Protein AF-A0AAE0AR97-F1 (afdb_monomer)

Structure (mmCIF, N/CA/C/O backbone):
data_AF-A0AAE0AR97-F1
#
_entry.id   AF-A0AAE0AR97-F1
#
loop_
_atom_site.group_PDB
_atom_site.id
_atom_site.type_symbol
_atom_site.label_atom_id
_atom_site.label_alt_id
_atom_site.label_comp_id
_atom_site.label_asym_id
_atom_site.label_entity_id
_atom_site.label_seq_id
_atom_site.pdbx_PDB_ins_code
_atom_site.Cartn_x
_atom_site.Cartn_y
_atom_site.Cartn_z
_atom_site.occupancy
_atom_site.B_iso_or_equiv
_atom_site.auth_seq_id
_atom_site.auth_comp_id
_atom_site.auth_asym_id
_atom_site.auth_atom_id
_atom_site.pdbx_PDB_model_num
ATOM 1 N N . MET A 1 1 ? -24.708 30.020 24.991 1.00 41.88 1 MET A N 1
ATOM 2 C CA . MET A 1 1 ? -23.968 31.143 24.373 1.00 41.88 1 MET A CA 1
ATOM 3 C C . MET A 1 1 ? -22.661 30.642 23.758 1.00 41.88 1 MET A C 1
ATOM 5 O O . MET A 1 1 ? -21.633 30.768 24.402 1.00 41.88 1 MET A O 1
ATOM 9 N N . LEU A 1 2 ? -22.680 30.035 22.562 1.00 43.66 2 LEU A N 1
ATOM 10 C CA . LEU A 1 2 ? -21.448 29.719 21.807 1.00 43.66 2 LEU A CA 1
ATOM 11 C C . LEU A 1 2 ? -21.731 29.466 20.313 1.00 43.66 2 LEU A C 1
ATOM 13 O O . LEU A 1 2 ? -21.162 28.581 19.685 1.00 43.66 2 LEU A O 1
ATOM 17 N N . GLU A 1 3 ? -22.593 30.289 19.723 1.00 52.84 3 GLU A N 1
ATOM 18 C CA . GLU A 1 3 ? -22.551 30.535 18.282 1.00 52.84 3 GLU A CA 1
ATOM 19 C C . GLU A 1 3 ? -22.015 31.955 18.066 1.00 52.84 3 GLU A C 1
ATOM 21 O O . GLU A 1 3 ? -22.219 32.815 18.919 1.00 52.84 3 GLU A O 1
ATOM 26 N N . CYS A 1 4 ? -21.360 32.197 16.925 1.00 48.78 4 CYS A N 1
ATOM 27 C CA . CYS A 1 4 ? -20.844 33.497 16.448 1.00 48.78 4 CYS A CA 1
ATOM 28 C C . CYS A 1 4 ? -19.345 33.801 16.655 1.00 48.78 4 CYS A C 1
ATOM 30 O O . CYS A 1 4 ? -18.962 34.837 17.195 1.00 48.78 4 CYS A O 1
ATOM 32 N N . LEU A 1 5 ? -18.464 33.013 16.033 1.00 47.75 5 LEU A N 1
ATOM 33 C CA . LEU A 1 5 ? -17.321 33.635 15.349 1.00 47.75 5 LEU A CA 1
ATOM 34 C C . LEU A 1 5 ? -17.743 33.907 13.901 1.00 47.75 5 LEU A C 1
ATOM 36 O O . LEU A 1 5 ? -17.837 32.986 13.089 1.00 47.75 5 LEU A O 1
ATOM 40 N N . ASN A 1 6 ? -18.059 35.177 13.625 1.00 59.09 6 ASN A N 1
ATOM 41 C CA . ASN A 1 6 ? -18.476 35.710 12.325 1.00 59.09 6 ASN A CA 1
ATOM 42 C C . ASN A 1 6 ? -17.645 35.134 11.168 1.00 59.09 6 ASN A C 1
ATOM 44 O O . ASN A 1 6 ? -16.430 34.984 11.290 1.00 59.09 6 ASN A O 1
ATOM 48 N N . SER A 1 7 ? -18.289 34.877 10.023 1.00 57.56 7 SER A N 1
ATOM 49 C CA . SER A 1 7 ? -17.675 34.326 8.798 1.00 57.56 7 SER A CA 1
ATOM 50 C C . SER A 1 7 ? -16.357 35.024 8.415 1.00 57.56 7 SER A C 1
ATOM 52 O O . SER A 1 7 ? -15.394 34.367 8.033 1.00 57.56 7 SER A O 1
ATOM 54 N N . SER A 1 8 ? -16.252 36.339 8.640 1.00 58.50 8 SER A N 1
ATOM 55 C CA . SER A 1 8 ? -15.020 37.117 8.432 1.00 58.50 8 SER A CA 1
ATOM 56 C C . SER A 1 8 ? -13.903 36.806 9.444 1.00 58.50 8 SER A C 1
ATOM 58 O O . SER A 1 8 ? -12.739 36.718 9.066 1.00 58.50 8 SER A O 1
ATOM 60 N N . LYS A 1 9 ? -14.234 36.548 10.718 1.00 65.12 9 LYS A N 1
ATOM 61 C CA . LYS A 1 9 ? -13.269 36.123 11.750 1.00 65.12 9 LYS A CA 1
ATOM 62 C C . LYS A 1 9 ? -12.777 34.696 11.498 1.00 65.12 9 LYS A C 1
ATOM 64 O O . LYS A 1 9 ? -11.583 34.453 11.615 1.00 65.12 9 LYS A O 1
ATOM 69 N N . LYS A 1 10 ? -13.661 33.782 11.072 1.00 63.91 10 LYS A N 1
ATOM 70 C CA . LYS A 1 10 ? -13.281 32.420 10.649 1.00 63.91 10 LYS A CA 1
ATOM 71 C C . LYS A 1 10 ? -12.380 32.444 9.413 1.00 63.91 10 LYS A C 1
ATOM 73 O O . LYS A 1 10 ? -11.356 31.774 9.408 1.00 63.91 10 LYS A O 1
ATOM 78 N N . LYS A 1 11 ? -12.706 33.272 8.411 1.00 69.75 11 LYS A N 1
ATOM 79 C CA . LYS A 1 11 ? -11.862 33.485 7.224 1.00 69.75 11 LYS A CA 1
ATOM 80 C C . LYS A 1 11 ? -10.513 34.113 7.583 1.00 69.75 11 LYS A C 1
ATOM 82 O O . LYS A 1 11 ? -9.502 33.615 7.116 1.00 69.75 11 LYS A O 1
ATOM 87 N N . LYS A 1 12 ? -10.472 35.130 8.456 1.00 71.88 12 LYS A N 1
ATOM 88 C CA . LYS A 1 12 ? -9.217 35.723 8.964 1.00 71.88 12 LYS A CA 1
ATOM 89 C C . LYS A 1 12 ? -8.374 34.726 9.760 1.00 71.88 12 LYS A C 1
ATOM 91 O O . LYS A 1 12 ? -7.167 34.697 9.574 1.00 71.88 12 LYS A O 1
ATOM 96 N N . MET A 1 13 ? -8.991 33.892 10.597 1.00 73.06 13 MET A N 1
ATOM 97 C CA . MET A 1 13 ? -8.289 32.860 11.367 1.00 73.06 13 MET A CA 1
ATOM 98 C C . MET A 1 13 ? -7.727 31.770 10.447 1.00 73.06 13 MET A C 1
ATOM 100 O O . MET A 1 13 ? -6.567 31.401 10.578 1.00 73.06 13 MET A O 1
ATOM 104 N N . MET A 1 14 ? -8.510 31.319 9.462 1.00 73.75 14 MET A N 1
ATOM 105 C CA . MET A 1 14 ? -8.058 30.352 8.458 1.00 73.75 14 MET A CA 1
ATOM 106 C C . MET A 1 14 ? -6.948 30.937 7.571 1.00 73.75 14 MET A C 1
ATOM 108 O O . MET A 1 14 ? -5.971 30.253 7.299 1.00 73.75 14 MET A O 1
ATOM 112 N N . LEU A 1 15 ? -7.040 32.220 7.200 1.00 77.44 15 LEU A N 1
ATOM 113 C CA . LEU A 1 15 ? -6.012 32.931 6.436 1.00 77.44 15 LEU A CA 1
ATOM 114 C C . LEU A 1 15 ? -4.720 33.134 7.244 1.00 77.44 15 LEU A C 1
ATOM 116 O O . LEU A 1 15 ? -3.643 32.955 6.690 1.00 77.44 15 LEU A O 1
ATOM 120 N N . MET A 1 16 ? -4.799 33.442 8.547 1.00 74.62 16 MET A N 1
ATOM 121 C CA . MET A 1 16 ? -3.612 33.509 9.414 1.00 74.62 16 MET A CA 1
ATOM 122 C C . MET A 1 16 ? -2.955 32.140 9.603 1.00 74.62 16 MET A C 1
ATOM 124 O O . MET A 1 16 ? -1.734 32.068 9.603 1.00 74.62 16 MET A O 1
ATOM 128 N N . ILE A 1 17 ? -3.735 31.059 9.710 1.00 71.44 17 ILE A N 1
ATOM 129 C CA . ILE A 1 17 ? -3.199 29.690 9.782 1.00 71.44 17 ILE A CA 1
ATOM 130 C C . ILE A 1 17 ? -2.499 29.309 8.469 1.00 71.44 17 ILE A C 1
ATOM 132 O O . ILE A 1 17 ? -1.431 28.707 8.508 1.00 71.44 17 ILE A O 1
ATOM 136 N N . ILE A 1 18 ? -3.055 29.696 7.315 1.00 69.31 18 ILE A N 1
ATOM 137 C CA . ILE A 1 18 ? -2.430 29.466 6.003 1.00 69.31 18 ILE A CA 1
ATOM 138 C C . ILE A 1 18 ? -1.145 30.299 5.853 1.00 69.31 18 ILE A C 1
ATOM 140 O O . ILE A 1 18 ? -0.125 29.753 5.450 1.00 69.31 18 ILE A O 1
ATOM 144 N N . LEU A 1 19 ? -1.150 31.583 6.231 1.00 69.38 19 LEU A N 1
ATOM 145 C CA . LEU A 1 19 ? 0.028 32.461 6.149 1.00 69.38 19 LEU A CA 1
ATOM 146 C C . LEU A 1 19 ? 1.151 32.042 7.115 1.00 69.38 19 LEU A C 1
ATOM 148 O O . LEU A 1 19 ? 2.310 32.016 6.717 1.00 69.38 19 LEU A O 1
ATOM 152 N N . LEU A 1 20 ? 0.819 31.650 8.351 1.00 68.62 20 LEU A N 1
ATOM 153 C CA . LEU A 1 20 ? 1.789 31.100 9.309 1.00 68.62 20 LEU A CA 1
ATOM 154 C C . LEU A 1 20 ? 2.307 29.724 8.865 1.00 68.62 20 LEU A C 1
ATOM 156 O O . LEU A 1 20 ? 3.494 29.439 9.002 1.00 68.62 20 LEU A O 1
ATOM 160 N N . GLY A 1 21 ? 1.439 28.882 8.294 1.00 59.69 21 GLY A N 1
ATOM 161 C CA . GLY A 1 21 ? 1.815 27.584 7.733 1.00 59.69 21 GLY A CA 1
ATOM 162 C C . GLY A 1 21 ? 2.750 27.703 6.530 1.00 59.69 21 GLY A C 1
ATOM 163 O O . GLY A 1 21 ? 3.651 26.884 6.384 1.00 59.69 21 GLY A O 1
ATOM 164 N N . MET A 1 22 ? 2.599 28.748 5.711 1.00 58.94 22 MET A N 1
ATOM 165 C CA . MET A 1 22 ? 3.509 29.016 4.595 1.00 58.94 22 MET A CA 1
ATOM 166 C C . MET A 1 22 ? 4.915 29.408 5.060 1.00 58.94 22 MET A C 1
ATOM 168 O O . MET A 1 22 ? 5.876 28.904 4.491 1.00 58.94 22 MET A O 1
ATOM 172 N N . SER A 1 23 ? 5.062 30.198 6.129 1.00 48.91 23 SER A N 1
ATOM 173 C CA . SER A 1 23 ? 6.387 30.491 6.706 1.00 48.91 23 SER A CA 1
ATOM 174 C C . SER A 1 23 ? 7.037 29.262 7.355 1.00 48.91 23 SER A C 1
ATOM 176 O O . SER A 1 23 ? 8.254 29.111 7.305 1.00 48.91 23 SER A O 1
ATOM 178 N N . ILE A 1 24 ? 6.243 28.346 7.925 1.00 50.22 24 ILE A N 1
ATOM 179 C CA . ILE A 1 24 ? 6.749 27.071 8.470 1.00 50.22 24 ILE A CA 1
ATOM 180 C C . ILE A 1 24 ? 7.184 26.121 7.335 1.00 50.22 24 ILE A C 1
ATOM 182 O O . ILE A 1 24 ? 8.147 25.376 7.493 1.00 50.22 24 ILE A O 1
ATOM 186 N N . VAL A 1 25 ? 6.538 26.195 6.166 1.00 51.41 25 VAL A N 1
ATOM 187 C CA . VAL A 1 25 ? 6.890 25.429 4.953 1.00 51.41 25 VAL A CA 1
ATOM 188 C C . VAL A 1 25 ? 8.027 26.071 4.136 1.00 51.41 25 VAL A C 1
ATOM 190 O O . VAL A 1 25 ? 8.585 25.418 3.257 1.00 51.41 25 VAL A O 1
ATOM 193 N N . GLU A 1 26 ? 8.457 27.301 4.436 1.00 48.91 26 GLU A N 1
ATOM 194 C CA . GLU A 1 26 ? 9.708 27.842 3.876 1.00 48.91 26 GLU A CA 1
ATOM 195 C C . GLU A 1 26 ? 10.961 27.248 4.549 1.00 48.91 26 GLU A C 1
ATOM 197 O O . GLU A 1 26 ? 12.021 27.214 3.928 1.00 48.91 26 GLU A O 1
ATOM 202 N N . GLY A 1 27 ? 10.840 26.708 5.770 1.00 44.50 27 GLY A N 1
ATOM 203 C CA . GLY A 1 27 ? 11.955 26.130 6.537 1.00 44.50 27 GLY A CA 1
ATOM 204 C C . GLY A 1 27 ? 12.322 24.677 6.204 1.00 44.50 27 GLY A C 1
ATOM 205 O O . GLY A 1 27 ? 13.389 24.218 6.597 1.00 44.50 27 GLY A O 1
ATOM 206 N N . GLU A 1 28 ? 11.481 23.958 5.456 1.00 47.91 28 GLU A N 1
ATOM 207 C CA . GLU A 1 28 ? 11.778 22.611 4.939 1.00 47.91 28 GLU A CA 1
ATOM 208 C C . GLU A 1 28 ? 11.457 22.514 3.443 1.00 47.91 28 GLU A C 1
ATOM 210 O O . GLU A 1 28 ? 10.974 21.501 2.931 1.00 47.91 28 GLU A O 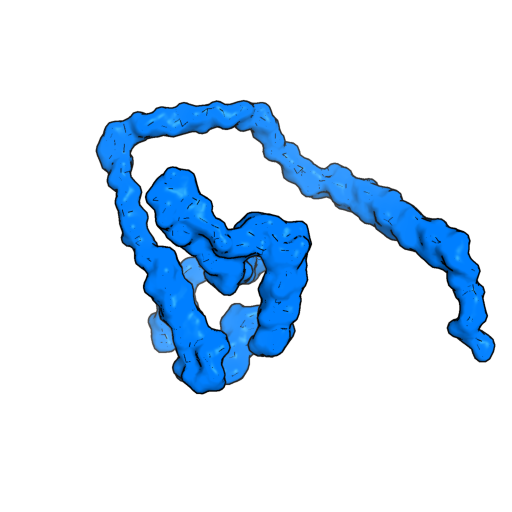1
ATOM 215 N N . ARG A 1 29 ? 11.766 23.571 2.688 1.00 40.50 29 ARG A N 1
ATOM 216 C CA . ARG A 1 29 ? 12.003 23.388 1.262 1.00 40.50 29 ARG A CA 1
ATOM 217 C C . ARG A 1 29 ? 13.343 22.676 1.149 1.00 40.50 29 ARG A C 1
ATOM 219 O O . ARG A 1 29 ? 14.394 23.301 1.210 1.00 40.50 29 ARG A O 1
ATOM 226 N N . LEU A 1 30 ? 13.308 21.350 1.020 1.00 45.84 30 LEU A N 1
ATOM 227 C CA . LEU A 1 30 ? 14.450 20.628 0.482 1.00 45.84 30 LEU A CA 1
ATOM 228 C C . LEU A 1 30 ? 14.811 21.327 -0.828 1.00 45.84 30 LEU A C 1
ATOM 230 O O . LEU A 1 30 ? 14.050 21.264 -1.798 1.00 45.84 30 LEU A O 1
ATOM 234 N N . ASP A 1 31 ? 15.955 22.006 -0.832 1.00 42.19 31 ASP A N 1
ATOM 235 C CA . ASP A 1 31 ? 16.663 22.427 -2.028 1.00 42.19 31 ASP A CA 1
ATOM 236 C C .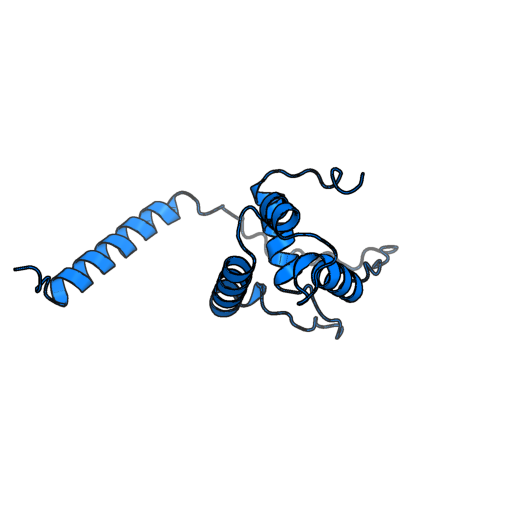 ASP A 1 31 ? 17.035 21.166 -2.810 1.00 42.19 31 ASP A C 1
ATOM 238 O O . ASP A 1 31 ? 18.177 20.697 -2.833 1.00 42.19 31 ASP A O 1
ATOM 242 N N . ILE A 1 32 ? 16.042 20.591 -3.485 1.00 52.94 32 ILE A N 1
ATOM 243 C CA . ILE A 1 32 ? 16.266 19.773 -4.658 1.00 52.94 32 ILE A CA 1
ATOM 244 C C . ILE A 1 32 ? 16.789 20.766 -5.682 1.00 52.94 32 ILE A C 1
ATOM 246 O O . ILE A 1 32 ? 16.033 21.396 -6.422 1.00 52.94 32 ILE A O 1
ATOM 250 N N . LYS A 1 33 ? 18.112 20.949 -5.662 1.00 52.00 33 LYS A N 1
ATOM 251 C CA . LYS A 1 33 ? 18.866 21.615 -6.717 1.00 52.00 33 LYS A CA 1
ATOM 252 C C . LYS A 1 33 ? 18.289 21.090 -8.018 1.00 52.00 33 LYS A C 1
ATOM 254 O O . LYS A 1 33 ? 18.331 19.883 -8.264 1.00 52.00 33 LYS A O 1
ATOM 259 N N . ASN A 1 34 ? 17.689 21.981 -8.798 1.00 50.38 34 ASN A N 1
ATOM 260 C CA . ASN A 1 34 ? 17.071 21.639 -10.064 1.00 50.38 34 ASN A CA 1
ATOM 261 C C . ASN A 1 34 ? 18.198 21.319 -11.057 1.00 50.38 34 ASN A C 1
ATOM 263 O O . ASN A 1 34 ? 18.576 22.122 -11.905 1.00 50.38 34 ASN A O 1
ATOM 267 N N . CYS A 1 35 ? 18.818 20.154 -10.892 1.00 48.22 35 CYS A N 1
ATOM 268 C CA . CYS A 1 35 ? 19.588 19.528 -11.938 1.00 48.22 35 CYS A CA 1
ATOM 269 C C . CYS A 1 35 ? 18.541 19.074 -12.948 1.00 48.22 35 CYS A C 1
ATOM 271 O O . CYS A 1 35 ? 17.832 18.100 -12.693 1.00 48.22 35 CYS A O 1
ATOM 273 N N . GLY A 1 36 ? 18.411 19.814 -14.054 1.00 58.50 36 GLY A N 1
ATOM 274 C CA . GLY A 1 36 ? 17.535 19.435 -15.160 1.00 58.50 36 GLY A CA 1
ATOM 275 C C . GLY A 1 36 ? 17.713 17.954 -15.518 1.00 58.50 36 GLY A C 1
ATOM 276 O O . GLY A 1 36 ? 18.763 17.378 -15.212 1.00 58.50 36 GLY A O 1
ATOM 277 N N . PRO A 1 37 ? 16.701 17.313 -16.127 1.00 55.81 37 PRO A N 1
ATOM 278 C CA . PRO A 1 37 ? 16.663 15.866 -16.280 1.00 55.81 37 PRO A CA 1
ATOM 279 C C . PRO A 1 37 ? 17.939 15.380 -16.964 1.00 55.81 37 PRO A C 1
ATOM 281 O O . PRO A 1 37 ? 18.108 15.514 -18.177 1.00 55.81 37 PRO A O 1
ATOM 284 N N . ARG A 1 38 ? 18.849 14.798 -16.177 1.00 58.94 38 ARG A N 1
ATOM 285 C CA . ARG A 1 38 ? 19.954 14.013 -16.710 1.00 58.94 38 ARG A CA 1
ATOM 286 C C . ARG A 1 38 ? 19.287 12.775 -17.272 1.00 58.94 38 ARG A C 1
ATOM 288 O O . ARG A 1 38 ? 18.938 11.865 -16.524 1.00 58.94 38 ARG A O 1
ATOM 295 N N . ARG A 1 39 ? 19.011 12.793 -18.576 1.00 61.97 39 ARG A N 1
ATOM 296 C CA . ARG A 1 39 ? 18.547 11.618 -19.307 1.00 61.97 39 ARG A CA 1
ATOM 297 C C . ARG A 1 39 ? 19.672 10.597 -19.209 1.00 61.97 39 ARG A C 1
ATOM 299 O O . ARG A 1 39 ? 20.614 10.636 -19.993 1.00 61.97 39 ARG A O 1
ATOM 306 N N . GLY A 1 40 ? 19.614 9.758 -18.176 1.00 63.28 40 GLY A N 1
ATOM 307 C CA . GLY A 1 40 ? 20.429 8.562 -18.088 1.00 63.28 40 GLY A CA 1
ATOM 308 C C . GLY A 1 40 ? 20.115 7.767 -19.339 1.00 63.28 40 GLY A C 1
ATOM 309 O O . GLY A 1 40 ? 18.979 7.328 -19.519 1.00 63.28 40 GLY A O 1
ATOM 310 N N . GLY A 1 41 ? 21.074 7.714 -20.258 1.00 72.56 41 GLY A N 1
ATOM 311 C CA . GLY A 1 41 ? 20.923 6.952 -21.483 1.00 72.56 41 GLY A CA 1
ATOM 312 C C . GLY A 1 41 ? 20.647 5.486 -21.170 1.00 72.56 41 GLY A C 1
ATOM 313 O O . GLY A 1 41 ? 20.783 5.022 -20.035 1.00 72.56 41 GLY A O 1
ATOM 314 N N . PHE A 1 42 ? 20.276 4.745 -22.205 1.00 67.50 42 PHE A N 1
ATOM 315 C CA . PHE A 1 42 ? 20.313 3.294 -22.150 1.00 67.50 42 PHE A CA 1
ATOM 316 C C . PHE A 1 42 ? 21.702 2.847 -21.670 1.00 67.50 42 PHE A C 1
ATOM 318 O O . PHE A 1 42 ? 22.701 3.144 -22.322 1.00 67.50 42 PHE A O 1
ATOM 325 N N . VAL A 1 43 ? 21.762 2.184 -20.514 1.00 77.12 43 VAL A N 1
ATOM 326 C CA . VAL A 1 43 ? 22.989 1.569 -20.002 1.00 77.12 43 VAL A CA 1
ATOM 327 C C . VAL A 1 43 ? 23.081 0.182 -20.640 1.00 77.12 43 VAL A C 1
ATOM 329 O O . VAL A 1 43 ? 22.242 -0.671 -20.326 1.00 77.12 43 VAL A O 1
ATOM 332 N N . PRO A 1 44 ? 24.046 -0.067 -21.546 1.00 76.38 44 PRO A N 1
ATOM 333 C CA . PRO A 1 44 ? 24.212 -1.377 -22.163 1.00 76.38 44 PRO A CA 1
ATOM 334 C C . PRO A 1 44 ? 24.391 -2.447 -21.080 1.00 76.38 44 PRO A C 1
ATOM 336 O O . PRO A 1 44 ? 25.185 -2.270 -20.159 1.00 76.38 44 PRO A O 1
ATOM 339 N N . GLY A 1 45 ? 23.623 -3.535 -21.162 1.00 80.06 45 GLY A N 1
ATOM 340 C CA . GLY A 1 45 ? 23.639 -4.616 -20.167 1.00 80.06 45 GLY A CA 1
ATOM 341 C C . GLY A 1 45 ? 22.684 -4.444 -18.976 1.00 80.06 45 GLY A C 1
ATOM 342 O O . GLY A 1 45 ? 22.578 -5.358 -18.161 1.00 80.06 45 GLY A O 1
ATOM 343 N N . HIS A 1 46 ? 21.940 -3.334 -18.865 1.00 76.06 46 HIS A N 1
ATOM 344 C CA . HIS A 1 46 ? 20.929 -3.181 -17.814 1.00 76.06 46 HIS A CA 1
ATOM 345 C C . HIS A 1 46 ? 19.638 -3.950 -18.149 1.00 76.06 46 HIS A C 1
ATOM 347 O O . HIS A 1 46 ? 18.819 -3.507 -18.958 1.00 76.06 46 HIS A O 1
ATOM 353 N N . ALA A 1 47 ? 19.419 -5.081 -17.476 1.00 79.38 47 ALA A N 1
ATOM 354 C CA . ALA A 1 47 ? 18.175 -5.840 -17.561 1.00 79.38 47 ALA A CA 1
ATOM 355 C C . ALA A 1 47 ? 17.114 -5.285 -16.596 1.00 79.38 47 ALA A C 1
ATOM 357 O O . ALA A 1 47 ? 17.344 -5.142 -15.394 1.00 79.38 47 ALA A O 1
ATOM 358 N N . VAL A 1 48 ? 15.915 -5.002 -17.112 1.00 77.94 48 VAL A N 1
ATOM 359 C CA . VAL A 1 48 ? 14.758 -4.691 -16.265 1.00 77.94 48 VAL A CA 1
ATOM 360 C C . VAL A 1 48 ? 14.228 -5.996 -15.677 1.00 77.94 48 VAL A C 1
ATOM 362 O O . VAL A 1 48 ? 13.613 -6.791 -16.381 1.00 77.94 48 VAL A O 1
ATOM 365 N N . ILE A 1 49 ? 14.459 -6.203 -14.381 1.00 84.38 49 ILE A N 1
ATOM 366 C CA . ILE A 1 49 ? 13.933 -7.353 -13.639 1.00 84.38 49 ILE A CA 1
ATOM 367 C C . ILE A 1 49 ? 12.443 -7.132 -13.368 1.00 84.38 49 ILE A C 1
ATOM 369 O O . ILE A 1 49 ? 12.059 -6.087 -12.825 1.00 84.38 49 ILE A O 1
ATOM 373 N N . ASP A 1 50 ? 11.612 -8.116 -13.711 1.00 84.44 50 ASP A N 1
ATOM 374 C CA . ASP A 1 50 ? 10.230 -8.132 -13.248 1.00 84.44 50 ASP A CA 1
ATOM 375 C C . ASP A 1 50 ? 10.192 -8.481 -11.757 1.00 84.44 50 ASP A C 1
ATOM 377 O O . ASP A 1 50 ? 10.787 -9.456 -11.310 1.00 84.44 50 ASP A O 1
ATOM 381 N N . ARG A 1 51 ? 9.536 -7.626 -10.973 1.00 84.38 51 ARG A N 1
ATOM 382 C CA . ARG A 1 51 ? 9.395 -7.781 -9.516 1.00 84.38 51 ARG A CA 1
ATOM 383 C C . ARG A 1 51 ? 7.976 -8.184 -9.125 1.00 84.38 51 ARG A C 1
ATOM 385 O O . ARG A 1 51 ? 7.584 -7.965 -7.980 1.00 84.38 51 ARG A O 1
ATOM 392 N N . ASP A 1 52 ? 7.190 -8.660 -10.089 1.00 89.69 52 ASP A N 1
ATOM 393 C CA . ASP A 1 52 ? 5.833 -9.171 -9.908 1.00 89.69 52 ASP A CA 1
ATOM 394 C C . ASP A 1 52 ? 4.935 -8.207 -9.122 1.00 89.69 52 ASP A C 1
ATOM 396 O O . ASP A 1 52 ? 4.311 -8.554 -8.118 1.00 89.69 52 ASP A O 1
ATOM 400 N N . ARG A 1 53 ? 4.869 -6.943 -9.566 1.00 90.06 53 ARG A N 1
ATOM 401 C CA . ARG A 1 53 ? 4.162 -5.862 -8.842 1.00 90.06 53 ARG A CA 1
ATOM 402 C C . ARG A 1 53 ? 2.715 -6.227 -8.498 1.00 90.06 53 ARG A C 1
ATOM 404 O O . ARG A 1 53 ? 2.257 -5.924 -7.393 1.00 90.06 53 ARG A O 1
ATOM 411 N N . ALA A 1 54 ? 2.022 -6.867 -9.440 1.00 92.56 54 ALA A N 1
ATOM 412 C CA . ALA A 1 54 ? 0.642 -7.312 -9.287 1.00 92.56 54 ALA A CA 1
ATOM 413 C C . ALA A 1 54 ? 0.520 -8.438 -8.251 1.00 92.56 54 ALA A C 1
ATOM 415 O O . ALA A 1 54 ? -0.314 -8.360 -7.349 1.00 92.56 54 ALA A O 1
ATOM 416 N N . GLU A 1 55 ? 1.399 -9.438 -8.303 1.00 94.06 55 GLU A N 1
ATOM 417 C CA . GLU A 1 55 ? 1.369 -10.533 -7.3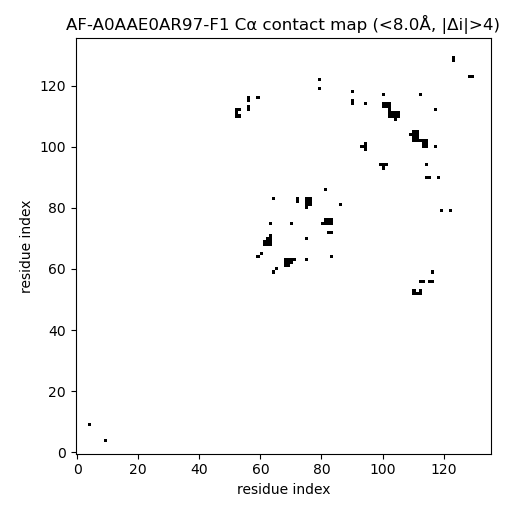33 1.00 94.06 55 GLU A CA 1
ATOM 418 C C . GLU A 1 55 ? 1.770 -10.062 -5.931 1.00 94.06 55 GLU A C 1
ATOM 420 O O . GLU A 1 55 ? 1.168 -10.457 -4.929 1.00 94.06 55 GLU A O 1
ATOM 425 N N . GLY A 1 56 ? 2.708 -9.117 -5.840 1.00 93.19 56 GLY A N 1
ATOM 426 C CA . GLY A 1 56 ? 3.023 -8.430 -4.592 1.00 93.19 56 GLY A CA 1
ATOM 427 C C . GLY A 1 56 ? 1.805 -7.725 -3.984 1.00 93.19 56 GLY A C 1
ATOM 428 O O . GLY A 1 56 ? 1.631 -7.742 -2.763 1.00 93.19 56 GLY A O 1
ATOM 429 N N . HIS A 1 57 ? 0.936 -7.132 -4.812 1.00 94.69 57 HIS A N 1
ATOM 430 C CA . HIS A 1 57 ? -0.311 -6.524 -4.346 1.00 94.69 57 HIS A CA 1
ATOM 431 C C . HIS A 1 57 ? -1.267 -7.597 -3.822 1.00 94.69 57 HIS A C 1
ATOM 433 O O . HIS A 1 57 ? -1.712 -7.504 -2.675 1.00 94.69 57 HIS A O 1
ATOM 439 N N . ASN A 1 58 ? -1.515 -8.642 -4.617 1.00 95.75 58 ASN A N 1
ATOM 440 C CA . ASN A 1 58 ? -2.398 -9.752 -4.251 1.00 95.75 58 ASN A CA 1
ATOM 441 C C . ASN A 1 58 ? -1.996 -10.376 -2.916 1.00 95.75 58 ASN A C 1
ATOM 443 O O . ASN A 1 58 ? -2.844 -10.618 -2.056 1.00 95.75 58 ASN A O 1
ATOM 447 N N . ARG A 1 59 ? -0.695 -10.590 -2.708 1.00 95.31 59 ARG A N 1
ATOM 448 C CA . ARG A 1 59 ? -0.155 -11.167 -1.477 1.00 95.31 59 ARG A CA 1
ATOM 449 C C . ARG A 1 59 ? -0.4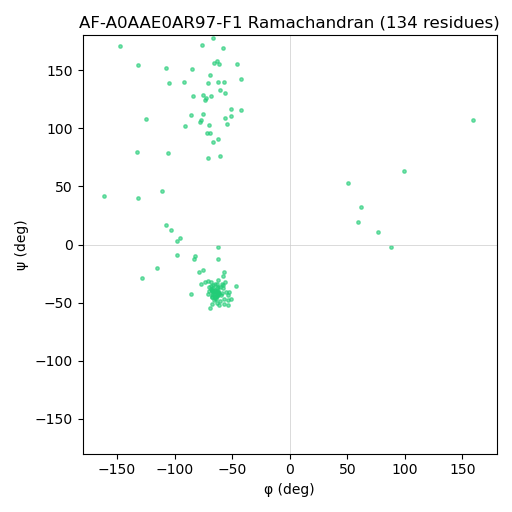63 -10.301 -0.256 1.00 95.31 59 ARG A C 1
ATOM 451 O O . ARG A 1 59 ? -1.025 -10.799 0.718 1.00 95.31 59 ARG A O 1
ATOM 458 N N . ILE A 1 60 ? -0.148 -9.005 -0.307 1.00 93.88 60 ILE A N 1
ATOM 459 C CA . ILE A 1 60 ? -0.429 -8.079 0.805 1.00 93.88 60 ILE A CA 1
ATOM 460 C C . ILE A 1 60 ? -1.940 -7.977 1.049 1.00 93.88 60 ILE A C 1
ATOM 462 O O . ILE A 1 60 ? -2.381 -7.997 2.202 1.00 93.88 60 ILE A O 1
ATOM 466 N N . TYR A 1 61 ? -2.734 -7.909 -0.020 1.00 95.50 61 TYR A N 1
ATOM 467 C CA . TYR A 1 61 ? -4.185 -7.799 0.065 1.00 95.50 61 TYR A CA 1
ATOM 468 C C . TYR A 1 61 ? -4.817 -9.029 0.729 1.00 95.50 61 TYR A C 1
ATOM 470 O O . TYR A 1 61 ? -5.540 -8.893 1.720 1.00 95.50 61 TYR A O 1
ATOM 478 N N . ARG A 1 62 ? -4.467 -10.238 0.272 1.00 96.44 62 ARG A N 1
ATOM 479 C CA . ARG A 1 62 ? -4.916 -11.517 0.856 1.00 96.44 62 ARG A CA 1
ATOM 480 C C . ARG A 1 62 ? -4.518 -11.668 2.324 1.00 96.44 62 ARG A C 1
ATOM 482 O O . ARG A 1 62 ? -5.244 -12.263 3.115 1.00 96.44 62 ARG A O 1
ATOM 489 N N . TYR A 1 63 ? -3.364 -11.139 2.717 1.00 94.88 63 TYR A N 1
ATOM 490 C CA . TYR A 1 63 ? -2.878 -11.295 4.086 1.00 94.88 63 TYR A CA 1
ATOM 491 C C . TYR A 1 63 ? -3.572 -10.384 5.095 1.00 94.88 63 TYR A C 1
ATOM 493 O O . TYR A 1 63 ? -3.761 -10.794 6.242 1.00 94.88 63 TYR A O 1
ATOM 501 N N . TYR A 1 64 ? -3.950 -9.172 4.690 1.00 94.50 64 TYR A N 1
ATOM 502 C CA . TYR A 1 64 ? -4.362 -8.128 5.632 1.00 94.50 64 TYR A CA 1
ATOM 503 C C . TYR A 1 64 ? -5.711 -7.476 5.332 1.00 94.50 64 TYR A C 1
ATOM 505 O O . TYR A 1 64 ? -6.353 -6.987 6.264 1.00 94.50 64 TYR A O 1
ATOM 513 N N . PHE A 1 65 ? -6.125 -7.418 4.067 1.00 94.75 65 PHE A N 1
ATOM 514 C CA . PHE A 1 65 ? -7.195 -6.527 3.609 1.00 94.75 65 PHE A CA 1
ATOM 515 C C . PHE A 1 65 ? -8.441 -7.244 3.095 1.00 94.75 65 PHE A C 1
ATOM 517 O O . PHE A 1 65 ? -9.507 -6.632 3.137 1.00 94.75 65 PHE A O 1
ATOM 524 N N . VAL A 1 66 ? -8.341 -8.519 2.711 1.00 95.06 66 VAL A N 1
ATOM 525 C CA . VAL A 1 66 ? -9.502 -9.363 2.385 1.00 95.06 66 VAL A CA 1
ATOM 526 C C . VAL A 1 66 ? -10.435 -9.526 3.593 1.00 95.06 66 VAL A C 1
ATOM 528 O O . VAL A 1 66 ? -10.014 -9.368 4.745 1.00 95.06 66 VAL A O 1
ATOM 531 N N . GLU A 1 67 ? -11.712 -9.807 3.345 1.00 91.44 67 GLU A N 1
ATOM 532 C CA . GLU A 1 67 ? -12.748 -9.968 4.374 1.00 91.44 67 GLU A CA 1
ATOM 533 C C . GLU A 1 67 ? -12.336 -10.956 5.476 1.00 91.44 67 GLU A C 1
ATOM 535 O O . GLU A 1 67 ? -12.358 -10.608 6.659 1.00 91.44 67 GLU A O 1
ATOM 540 N N . THR A 1 68 ? -11.820 -12.120 5.078 1.00 94.25 68 THR A N 1
ATOM 541 C CA . THR A 1 68 ? -11.246 -13.158 5.945 1.00 94.25 68 THR A CA 1
ATOM 542 C C . THR A 1 68 ? -9.711 -13.175 5.831 1.00 94.25 68 THR A C 1
ATOM 544 O O . THR A 1 68 ? -9.137 -13.981 5.098 1.00 94.25 68 THR A O 1
ATOM 547 N N . PRO A 1 69 ? -8.989 -12.250 6.500 1.00 93.81 69 PRO A N 1
ATOM 548 C CA . PRO A 1 69 ? -7.547 -12.106 6.317 1.00 93.81 69 PRO A CA 1
ATOM 549 C C . PRO A 1 69 ? -6.784 -13.301 6.887 1.00 93.81 69 PRO A C 1
ATOM 551 O O . PRO A 1 69 ? -7.115 -13.808 7.960 1.00 93.81 69 PRO A O 1
ATOM 554 N N . LYS A 1 70 ? -5.673 -13.674 6.237 1.00 95.69 70 LYS A N 1
ATOM 555 C CA . LYS A 1 70 ? -4.740 -14.676 6.787 1.00 95.69 70 LYS A CA 1
ATOM 556 C C . LYS A 1 70 ? -4.198 -14.256 8.159 1.00 95.69 70 LYS A C 1
ATOM 558 O O . LYS A 1 70 ? -3.961 -15.098 9.022 1.00 95.69 70 LYS A O 1
ATOM 563 N N . TYR A 1 71 ? -3.981 -12.955 8.374 1.00 93.12 71 TYR A N 1
ATOM 564 C CA . TYR A 1 71 ? -3.485 -12.423 9.639 1.00 93.12 71 TYR A CA 1
ATOM 565 C C . TYR A 1 71 ? -4.564 -11.725 10.464 1.00 93.12 71 TYR A C 1
ATOM 567 O O . TYR A 1 71 ? -5.349 -10.918 9.971 1.00 93.12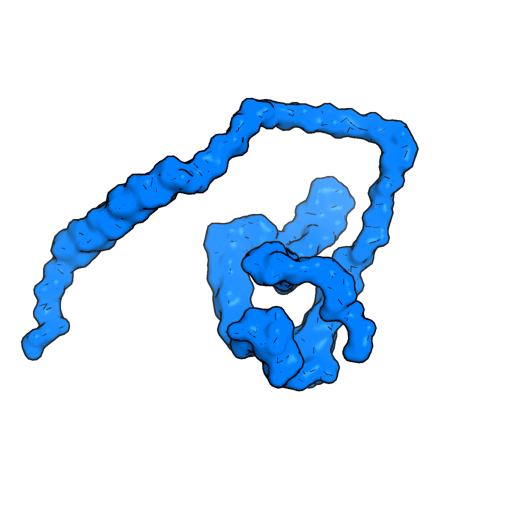 71 TYR A O 1
ATOM 575 N N . SER A 1 72 ? -4.528 -11.971 11.777 1.00 95.25 72 SER A N 1
ATOM 576 C CA . SER A 1 72 ? -5.454 -11.357 12.727 1.00 95.25 72 SER A CA 1
ATOM 577 C C . SER A 1 72 ? -5.307 -9.832 12.801 1.00 95.25 72 SER A C 1
ATOM 579 O O . SER A 1 72 ? -4.246 -9.253 12.541 1.00 95.25 72 SER A O 1
ATOM 581 N N . LEU A 1 73 ? -6.362 -9.159 13.268 1.00 93.88 73 LEU A N 1
ATOM 582 C CA . LEU A 1 73 ? -6.370 -7.703 13.461 1.00 93.88 73 LEU A CA 1
ATOM 583 C C . LEU A 1 73 ? -5.267 -7.215 14.418 1.00 93.88 73 LEU A C 1
ATOM 585 O O . LEU A 1 73 ? -4.789 -6.088 14.288 1.00 93.88 73 LEU A O 1
ATOM 589 N N . LYS A 1 74 ? -4.818 -8.062 15.355 1.00 94.56 74 LYS A N 1
ATOM 590 C CA . LYS A 1 74 ? -3.679 -7.769 16.239 1.00 94.56 74 LYS A CA 1
ATOM 591 C C . LYS A 1 74 ? -2.377 -7.647 15.441 1.00 94.56 74 LYS A C 1
ATOM 593 O O . LYS A 1 74 ? -1.642 -6.677 15.627 1.00 94.56 74 LYS A O 1
ATOM 598 N N . LYS A 1 75 ? -2.121 -8.577 14.511 1.00 94.06 75 LYS A N 1
ATOM 599 C CA . LYS A 1 75 ? -0.967 -8.514 13.596 1.00 94.06 75 LYS A CA 1
ATOM 600 C C . LYS A 1 75 ? -1.066 -7.303 12.665 1.00 94.06 75 LYS A C 1
ATOM 602 O O . LYS A 1 75 ? -0.072 -6.603 12.488 1.00 94.06 75 LYS A O 1
ATOM 607 N N . PHE A 1 76 ? -2.264 -6.989 12.164 1.00 93.44 76 PHE A N 1
ATOM 608 C CA . PHE A 1 76 ? -2.499 -5.768 11.383 1.00 93.44 76 PHE A CA 1
ATOM 609 C C . PHE A 1 76 ? -2.107 -4.507 12.166 1.00 93.44 76 PHE A C 1
ATOM 611 O O . PHE A 1 76 ? -1.318 -3.696 11.685 1.00 93.44 76 PHE A O 1
ATOM 618 N N . ARG A 1 77 ? -2.600 -4.362 13.404 1.00 93.44 77 ARG A N 1
ATOM 619 C CA . ARG A 1 77 ? -2.276 -3.216 14.268 1.00 93.44 77 ARG A CA 1
ATOM 620 C C . ARG A 1 77 ? -0.789 -3.141 14.595 1.00 93.44 77 ARG A C 1
ATOM 622 O O . ARG A 1 77 ? -0.257 -2.043 14.632 1.00 93.44 77 ARG A O 1
ATOM 629 N N . ARG A 1 78 ? -0.099 -4.267 14.793 1.00 91.56 78 ARG A N 1
ATOM 630 C CA . ARG A 1 78 ? 1.362 -4.269 14.987 1.00 91.56 78 ARG A CA 1
ATOM 631 C C . ARG A 1 78 ? 2.098 -3.785 13.733 1.00 91.56 78 ARG A C 1
ATOM 633 O O . ARG A 1 78 ? 3.023 -2.989 13.849 1.00 91.56 78 ARG A O 1
ATOM 640 N N . ARG A 1 79 ? 1.670 -4.223 12.543 1.00 89.94 79 ARG A N 1
ATOM 641 C CA . ARG A 1 79 ? 2.288 -3.849 11.259 1.00 89.94 79 ARG A CA 1
ATOM 642 C C . ARG A 1 79 ? 2.046 -2.379 10.908 1.00 89.94 79 ARG A C 1
ATOM 644 O O . ARG A 1 79 ? 3.002 -1.650 10.660 1.00 89.94 79 ARG A O 1
ATOM 651 N N . PHE A 1 80 ? 0.787 -1.950 10.889 1.00 88.88 80 PHE A N 1
ATOM 652 C CA . PHE A 1 80 ? 0.373 -0.631 10.393 1.00 88.88 80 PHE A CA 1
ATOM 653 C C . PHE A 1 80 ? 0.174 0.415 11.497 1.00 88.88 80 PHE A C 1
ATOM 655 O O . PHE A 1 80 ? -0.012 1.583 11.190 1.00 88.88 80 PHE A O 1
ATOM 662 N N . ARG A 1 81 ? 0.208 0.020 12.778 1.00 91.62 81 ARG A N 1
ATOM 663 C CA . ARG A 1 81 ? -0.013 0.890 13.957 1.00 91.62 81 ARG A CA 1
ATOM 664 C C . ARG A 1 81 ? -1.382 1.583 13.987 1.00 91.62 81 ARG A C 1
ATOM 666 O O . ARG A 1 81 ? -1.595 2.525 14.738 1.00 91.62 81 ARG A O 1
ATOM 673 N N . MET A 1 82 ? -2.345 1.058 13.231 1.00 93.75 82 MET A N 1
ATOM 674 C CA . MET A 1 82 ? -3.692 1.607 13.060 1.00 93.75 82 MET A CA 1
ATOM 675 C C . MET A 1 82 ? -4.728 0.491 12.858 1.00 93.75 82 MET A C 1
ATOM 677 O O . MET A 1 82 ? -4.374 -0.678 12.692 1.00 93.75 82 MET A O 1
ATOM 681 N N . ARG A 1 83 ? -6.023 0.831 12.885 1.00 94.44 83 ARG A N 1
ATOM 682 C 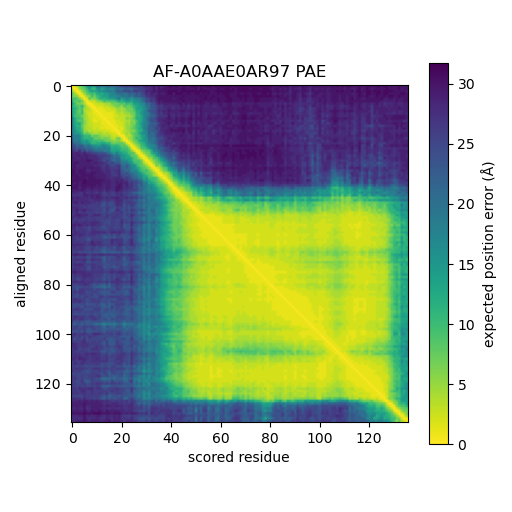CA . ARG A 1 83 ? -7.119 -0.109 12.572 1.00 94.44 83 ARG A CA 1
ATOM 683 C C . ARG A 1 83 ? -7.364 -0.175 11.056 1.00 94.44 83 ARG A C 1
ATOM 685 O O . ARG A 1 83 ? -7.179 0.825 10.371 1.00 94.44 83 ARG A O 1
ATOM 692 N N . ARG A 1 84 ? -7.849 -1.318 10.546 1.00 94.31 84 ARG A N 1
ATOM 693 C CA . ARG A 1 84 ? -8.152 -1.525 9.110 1.00 94.31 84 ARG A CA 1
ATOM 694 C C . ARG A 1 84 ? -9.091 -0.467 8.507 1.00 94.31 84 ARG A C 1
ATOM 696 O O . ARG A 1 84 ? -8.731 0.090 7.477 1.00 94.31 84 ARG A O 1
ATOM 703 N N . PRO A 1 85 ? -10.226 -0.102 9.135 1.00 96.00 85 PRO A N 1
ATOM 704 C CA . PRO A 1 85 ? -11.113 0.914 8.562 1.00 96.00 85 PRO A CA 1
ATOM 705 C C . PRO A 1 85 ? -10.453 2.292 8.444 1.00 96.00 85 PRO A C 1
ATOM 707 O O . PRO A 1 85 ? -10.701 3.022 7.491 1.00 96.00 85 PRO A O 1
ATOM 710 N N . LEU A 1 86 ? -9.575 2.640 9.392 1.00 96.00 86 LEU A N 1
ATOM 711 C CA . LEU A 1 86 ? -8.810 3.881 9.322 1.00 96.00 86 LEU A CA 1
ATOM 712 C C . LEU A 1 86 ? -7.814 3.846 8.157 1.00 96.00 86 LEU A C 1
ATOM 714 O O . LEU A 1 86 ? -7.609 4.867 7.516 1.00 96.00 86 LEU A O 1
ATOM 718 N N . PHE A 1 87 ? -7.244 2.678 7.848 1.00 95.44 87 PHE A N 1
ATOM 719 C CA . PHE A 1 87 ? -6.347 2.521 6.703 1.00 95.44 87 PHE A CA 1
ATOM 720 C C . PHE A 1 87 ? -7.061 2.846 5.397 1.00 95.44 87 PHE A C 1
ATOM 722 O O . PHE A 1 87 ? -6.557 3.659 4.635 1.00 95.44 87 PHE A O 1
ATOM 729 N N . PHE A 1 88 ? -8.256 2.295 5.174 1.00 95.81 88 PHE A N 1
ATOM 730 C CA . PHE A 1 88 ? -9.024 2.591 3.962 1.00 95.81 88 PHE A CA 1
ATOM 731 C C . PHE A 1 88 ? -9.423 4.067 3.854 1.00 95.81 88 PHE A C 1
ATOM 733 O O . PHE A 1 88 ? -9.362 4.638 2.770 1.00 95.81 88 PHE A O 1
ATOM 740 N N . ARG A 1 89 ? -9.763 4.718 4.976 1.00 97.25 89 ARG A N 1
ATOM 741 C CA . ARG A 1 89 ? -10.039 6.165 4.988 1.00 97.25 89 ARG A CA 1
ATOM 742 C C . ARG A 1 89 ? -8.813 6.986 4.596 1.00 97.25 89 ARG A C 1
ATOM 744 O O . ARG A 1 89 ? -8.942 7.900 3.793 1.00 97.25 89 ARG A O 1
ATOM 751 N N . ILE A 1 90 ? -7.639 6.649 5.134 1.00 94.50 90 ILE A N 1
ATOM 752 C CA . ILE A 1 90 ? -6.383 7.318 4.768 1.00 94.50 90 ILE A CA 1
ATOM 753 C C . ILE A 1 90 ? -6.044 7.045 3.306 1.00 94.50 90 ILE A C 1
ATOM 755 O O . ILE A 1 90 ? -5.724 7.982 2.590 1.00 94.50 90 ILE A O 1
ATOM 759 N N . GLN A 1 91 ? -6.154 5.796 2.851 1.00 95.50 91 GLN A N 1
ATOM 760 C CA . GLN A 1 91 ? -5.919 5.436 1.457 1.00 95.50 91 GLN A CA 1
ATOM 761 C C . GLN A 1 91 ? -6.777 6.289 0.519 1.00 95.50 91 GLN A C 1
ATOM 763 O O . GLN A 1 91 ? -6.226 6.931 -0.367 1.00 95.50 91 GLN A O 1
ATOM 768 N N . SER A 1 92 ? -8.091 6.356 0.754 1.00 96.56 92 SER A N 1
ATOM 769 C CA . SER A 1 92 ? -8.992 7.159 -0.076 1.00 96.56 92 SER A CA 1
ATOM 770 C C . SER A 1 92 ? -8.671 8.654 -0.003 1.00 96.56 92 SER A C 1
ATOM 772 O O . SER A 1 92 ? -8.625 9.322 -1.030 1.00 96.56 92 SER A O 1
ATOM 774 N N . ALA A 1 93 ? -8.394 9.190 1.190 1.00 95.25 93 ALA A N 1
ATOM 775 C CA . ALA A 1 93 ? -8.031 10.597 1.346 1.00 95.25 93 ALA A CA 1
ATOM 776 C C . ALA A 1 93 ? -6.732 10.948 0.599 1.00 95.25 93 ALA A C 1
ATOM 778 O O . ALA A 1 93 ? -6.652 11.996 -0.035 1.00 95.25 93 ALA A O 1
ATOM 779 N N . VAL A 1 94 ? -5.737 10.061 0.646 1.00 93.94 94 VAL A N 1
ATOM 780 C CA . VAL A 1 94 ? -4.448 10.237 -0.030 1.00 93.94 94 VAL A CA 1
ATOM 781 C C . VAL A 1 94 ? -4.593 10.094 -1.546 1.00 93.94 94 VAL A C 1
ATOM 783 O O . VAL A 1 94 ? -4.032 10.908 -2.269 1.00 93.94 94 VAL A O 1
ATOM 786 N N . GLU A 1 95 ? -5.365 9.120 -2.035 1.00 94.75 95 GLU A N 1
ATOM 787 C CA . GLU A 1 95 ? -5.674 8.980 -3.469 1.00 94.75 95 GLU A CA 1
ATOM 788 C C . GLU A 1 95 ? -6.403 10.212 -4.026 1.00 94.75 95 GLU A C 1
ATOM 790 O O . GLU A 1 95 ? -6.130 10.619 -5.153 1.00 94.75 95 GLU A O 1
ATOM 795 N N . ASN A 1 96 ? -7.288 10.826 -3.234 1.00 94.75 96 ASN A N 1
ATOM 796 C CA . ASN A 1 96 ? -8.011 12.040 -3.622 1.00 94.75 96 ASN A CA 1
ATOM 797 C C . ASN A 1 96 ? -7.132 13.298 -3.608 1.00 94.75 96 ASN A C 1
ATOM 799 O O . ASN A 1 96 ? -7.382 14.222 -4.378 1.00 94.75 96 ASN A O 1
ATOM 803 N N . TYR A 1 97 ? -6.150 13.365 -2.708 1.00 94.75 97 TYR A N 1
ATOM 804 C CA . TYR A 1 97 ? -5.292 14.539 -2.552 1.00 94.75 97 TYR A CA 1
ATOM 805 C C . TYR A 1 97 ? -4.090 14.521 -3.503 1.00 94.75 97 TYR A C 1
ATOM 807 O O . TYR A 1 97 ? -3.761 15.546 -4.092 1.00 94.75 97 TYR A O 1
ATOM 815 N N . GLU A 1 98 ? -3.443 13.363 -3.660 1.00 92.50 98 GLU A N 1
ATOM 816 C CA . GLU A 1 98 ? -2.181 13.223 -4.383 1.00 92.50 98 GLU A CA 1
ATOM 817 C C . GLU A 1 98 ? -2.296 12.169 -5.507 1.00 92.50 98 GLU A C 1
ATOM 819 O O . GLU A 1 98 ? -2.312 10.958 -5.235 1.00 92.50 98 GLU A O 1
ATOM 824 N N . PRO A 1 99 ? -2.310 12.597 -6.789 1.00 91.94 99 PRO A N 1
ATOM 825 C CA . PRO A 1 99 ? -2.441 11.705 -7.942 1.00 91.94 99 PRO A CA 1
ATOM 826 C C . PRO A 1 99 ? -1.370 10.616 -8.026 1.00 91.94 99 PRO A C 1
ATOM 828 O O . PRO A 1 99 ? -1.609 9.574 -8.643 1.00 91.94 99 PRO A O 1
ATOM 831 N N . TYR A 1 100 ? -0.198 10.813 -7.407 1.00 90.94 100 TYR A N 1
ATOM 832 C CA . TYR A 1 100 ? 0.839 9.785 -7.336 1.00 90.94 100 TYR A CA 1
ATOM 833 C C . TYR A 1 100 ? 0.342 8.475 -6.714 1.00 90.94 100 TYR A C 1
ATOM 835 O O . TYR A 1 100 ? 0.817 7.408 -7.105 1.00 90.94 100 TYR A O 1
ATOM 843 N N . PHE A 1 101 ? -0.600 8.501 -5.766 1.00 93.19 101 PHE A N 1
ATOM 844 C CA . PHE A 1 101 ? -1.062 7.282 -5.091 1.00 93.19 101 PHE A CA 1
ATOM 845 C C . PHE A 1 101 ? -2.055 6.469 -5.913 1.00 93.19 101 PHE A C 1
ATOM 847 O O . PHE A 1 101 ? -2.093 5.246 -5.753 1.00 93.19 101 PHE A O 1
ATOM 854 N N . VAL A 1 102 ? -2.758 7.098 -6.855 1.00 94.88 102 VAL A N 1
ATOM 855 C CA . VAL A 1 102 ? -3.642 6.404 -7.793 1.00 94.88 102 VAL A CA 1
ATOM 856 C C . VAL A 1 102 ? -2.822 5.416 -8.626 1.00 94.88 102 VAL A C 1
ATOM 858 O O . VAL A 1 102 ? -1.722 5.713 -9.106 1.00 94.88 102 VAL A O 1
ATOM 861 N N . GLN A 1 103 ? -3.319 4.188 -8.759 1.00 93.62 103 GLN A N 1
ATOM 862 C CA . GLN A 1 103 ? -2.669 3.186 -9.594 1.00 93.62 103 GLN A CA 1
ATOM 863 C C . GLN A 1 103 ? -2.910 3.533 -11.068 1.00 93.62 103 GLN A C 1
ATOM 865 O O . GLN A 1 103 ? -4.048 3.710 -11.493 1.00 93.62 103 GLN A O 1
ATOM 870 N N . ARG A 1 104 ? -1.831 3.669 -11.843 1.00 92.75 104 ARG A N 1
ATOM 871 C CA . ARG A 1 104 ? -1.874 4.046 -13.261 1.00 92.75 104 ARG A CA 1
ATOM 872 C C . ARG A 1 104 ? -1.007 3.098 -14.076 1.00 92.75 104 ARG A C 1
ATOM 874 O O . ARG A 1 104 ? -0.047 2.534 -13.544 1.00 92.75 104 ARG A O 1
ATOM 881 N N . MET A 1 105 ? -1.337 2.957 -15.354 1.00 92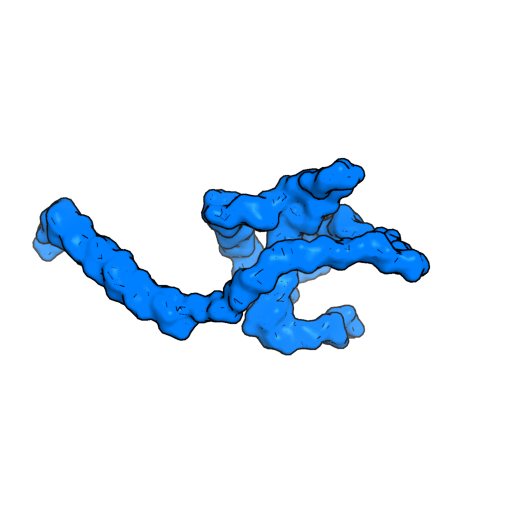.00 105 MET A N 1
ATOM 882 C CA . MET A 1 105 ? -0.457 2.306 -16.318 1.00 92.00 105 MET A CA 1
ATOM 883 C C . MET A 1 105 ? 0.751 3.202 -16.597 1.00 92.00 105 MET A C 1
ATOM 885 O O . MET A 1 105 ? 0.613 4.422 -16.706 1.00 92.00 105 MET A O 1
ATOM 889 N N . ASP A 1 106 ? 1.932 2.600 -16.687 1.00 84.88 106 ASP A N 1
ATOM 890 C CA . ASP A 1 106 ? 3.124 3.280 -17.180 1.00 84.88 106 ASP A CA 1
ATOM 891 C C . ASP A 1 106 ? 3.086 3.429 -18.713 1.00 84.88 106 ASP A C 1
ATOM 893 O O . ASP A 1 106 ? 2.225 2.872 -19.396 1.00 84.88 106 ASP A O 1
ATOM 897 N N . CYS A 1 107 ? 4.035 4.183 -19.277 1.00 86.00 107 CYS A N 1
ATOM 898 C CA . CYS A 1 107 ? 4.134 4.380 -20.728 1.00 86.00 107 CYS A CA 1
ATOM 899 C C . CYS A 1 107 ? 4.402 3.075 -21.503 1.00 86.00 107 CYS A C 1
ATOM 901 O O . CYS A 1 107 ? 4.300 3.063 -22.724 1.00 86.00 107 CYS A O 1
ATOM 903 N N . SER A 1 108 ? 4.769 1.993 -20.809 1.00 85.31 108 SER A N 1
ATOM 904 C CA . SER A 1 108 ? 4.974 0.656 -21.377 1.00 85.31 108 SER A CA 1
ATOM 905 C C . SER A 1 108 ? 3.729 -0.233 -21.242 1.00 85.31 108 SER A C 1
ATOM 907 O O . SER A 1 108 ? 3.794 -1.421 -21.552 1.00 85.31 108 SER A O 1
ATOM 909 N N . GLY A 1 109 ? 2.606 0.311 -20.755 1.00 86.94 109 GLY A N 1
ATOM 910 C CA . GLY A 1 109 ? 1.345 -0.406 -20.569 1.00 86.94 109 GLY A CA 1
ATOM 911 C C . GLY A 1 109 ? 1.301 -1.325 -19.344 1.00 86.94 109 GLY A C 1
ATOM 912 O O . GLY A 1 109 ? 0.368 -2.115 -19.215 1.00 86.94 109 GLY A O 1
ATOM 913 N N . ARG A 1 110 ? 2.282 -1.258 -18.436 1.00 88.19 110 ARG A N 1
ATOM 914 C CA . ARG A 1 110 ? 2.310 -2.070 -17.212 1.00 88.19 110 ARG A CA 1
ATOM 915 C C . ARG A 1 110 ? 1.657 -1.320 -16.063 1.00 88.19 110 ARG A C 1
ATOM 917 O O . ARG A 1 110 ? 1.892 -0.130 -15.857 1.00 88.19 110 ARG A O 1
ATOM 924 N N . MET A 1 111 ? 0.884 -2.040 -15.255 1.00 90.88 111 MET A N 1
ATOM 925 C CA . MET A 1 111 ? 0.245 -1.445 -14.087 1.00 90.88 111 MET A CA 1
ATOM 926 C C . MET A 1 111 ? 1.298 -1.079 -13.034 1.00 90.88 111 MET A C 1
ATOM 928 O O . MET A 1 111 ? 2.126 -1.904 -12.629 1.00 90.88 111 MET A O 1
ATOM 932 N N . GLY A 1 112 ? 1.267 0.174 -12.583 1.00 91.38 112 GLY A N 1
ATOM 933 C CA . GLY A 1 112 ? 2.118 0.659 -11.506 1.00 91.38 112 GLY A CA 1
ATOM 934 C C . GLY A 1 112 ? 1.788 0.019 -10.156 1.00 91.38 112 GLY A C 1
ATOM 935 O O . GLY A 1 112 ? 0.847 -0.761 -10.009 1.00 91.38 112 GLY A O 1
ATOM 936 N N . LEU A 1 113 ? 2.563 0.377 -9.131 1.00 93.38 113 LEU A N 1
ATOM 937 C CA . LEU A 1 113 ? 2.283 -0.049 -7.758 1.00 93.38 113 LEU A CA 1
ATOM 938 C C . LEU A 1 113 ? 0.927 0.492 -7.285 1.00 93.38 113 LEU A C 1
ATOM 940 O O . LEU A 1 113 ? 0.588 1.653 -7.528 1.00 93.38 113 LEU A O 1
ATOM 944 N N . SER A 1 114 ? 0.184 -0.346 -6.568 1.00 95.25 114 SER A N 1
ATOM 945 C CA . SER A 1 114 ? -1.067 0.049 -5.915 1.00 95.25 114 SER A CA 1
ATOM 946 C C . SER A 1 114 ? -0.828 1.069 -4.795 1.00 95.25 114 SER A C 1
ATOM 948 O O . SER A 1 114 ? 0.249 1.114 -4.190 1.00 95.25 114 SER A O 1
ATOM 950 N N . SER A 1 115 ? -1.851 1.851 -4.460 1.00 95.38 115 SER A N 1
ATOM 951 C CA . SER A 1 115 ? -1.838 2.763 -3.310 1.00 95.38 115 SER A CA 1
ATOM 952 C C . SER A 1 115 ? -1.521 2.045 -1.996 1.00 95.38 115 SER A C 1
ATOM 954 O O . SER A 1 115 ? -0.703 2.526 -1.215 1.00 95.38 115 SER A O 1
ATOM 956 N N . ILE A 1 116 ? -2.069 0.842 -1.787 1.00 95.06 116 ILE A N 1
ATOM 957 C CA . ILE A 1 116 ? -1.776 -0.004 -0.619 1.00 95.06 116 ILE A CA 1
ATOM 958 C C . ILE A 1 116 ? -0.273 -0.285 -0.511 1.00 95.06 116 ILE A C 1
ATOM 960 O O . ILE A 1 116 ? 0.307 -0.142 0.569 1.00 95.06 116 ILE A O 1
ATOM 964 N N . GLN A 1 117 ? 0.377 -0.657 -1.619 1.00 94.25 117 GLN A N 1
ATOM 965 C CA . GLN A 1 117 ? 1.823 -0.890 -1.641 1.00 94.25 117 GLN A CA 1
ATOM 966 C C . GLN A 1 117 ? 2.594 0.399 -1.343 1.00 94.25 117 GLN A C 1
ATOM 968 O O . GLN A 1 117 ? 3.456 0.379 -0.467 1.00 94.25 117 GLN A O 1
ATOM 973 N N . LYS A 1 118 ? 2.241 1.519 -1.987 1.00 94.75 118 LYS A N 1
ATOM 974 C CA . LYS A 1 118 ? 2.894 2.828 -1.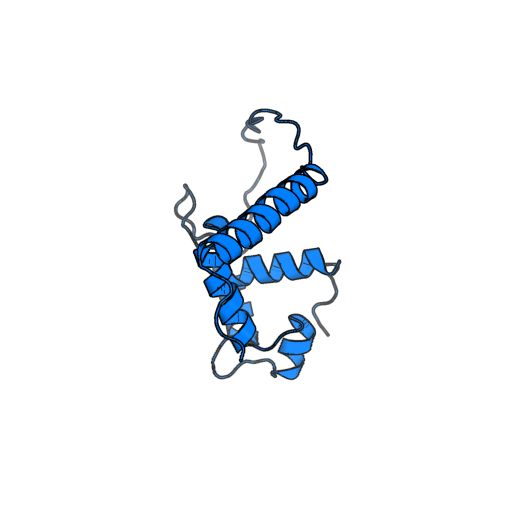794 1.00 94.75 118 LYS A CA 1
ATOM 975 C C . LYS A 1 118 ? 2.799 3.329 -0.347 1.00 94.75 118 LYS A C 1
ATOM 977 O O . LYS A 1 118 ? 3.788 3.778 0.230 1.00 94.75 118 LYS A O 1
ATOM 982 N N . ILE A 1 119 ? 1.632 3.201 0.281 1.00 93.50 119 ILE A N 1
ATOM 983 C CA . ILE A 1 119 ? 1.425 3.573 1.689 1.00 93.50 119 ILE A CA 1
ATOM 984 C C . ILE A 1 119 ? 2.206 2.627 2.610 1.00 93.50 119 ILE A C 1
ATOM 986 O O . ILE A 1 119 ? 2.832 3.064 3.577 1.00 93.50 119 ILE A O 1
ATOM 990 N N . THR A 1 120 ? 2.228 1.327 2.299 1.00 91.69 120 THR A N 1
ATOM 991 C CA . THR A 1 120 ? 2.999 0.342 3.075 1.00 91.69 120 THR A CA 1
ATOM 992 C C . THR A 1 120 ? 4.497 0.641 3.028 1.00 91.69 120 THR A C 1
ATOM 994 O O . THR A 1 120 ? 5.160 0.562 4.067 1.00 91.69 120 THR A O 1
ATOM 997 N N . THR A 1 121 ? 5.027 1.023 1.861 1.00 90.06 121 THR A N 1
ATOM 998 C CA . THR A 1 121 ? 6.426 1.440 1.710 1.00 90.06 121 THR A CA 1
ATOM 999 C C . THR A 1 121 ? 6.704 2.747 2.443 1.00 90.06 121 THR A C 1
ATOM 1001 O O . THR A 1 121 ? 7.689 2.817 3.170 1.00 90.06 121 THR A O 1
ATOM 1004 N N . LEU A 1 122 ? 5.812 3.741 2.360 1.00 88.56 122 LEU A N 1
ATOM 1005 C CA . LEU A 1 122 ? 5.962 5.007 3.089 1.00 88.56 122 LEU A CA 1
ATOM 1006 C C . LEU A 1 122 ? 6.032 4.776 4.604 1.00 88.56 122 LEU A C 1
ATOM 1008 O O . LEU A 1 122 ? 6.886 5.334 5.284 1.00 88.56 122 LEU A O 1
ATOM 1012 N N . ARG A 1 123 ? 5.200 3.874 5.130 1.00 87.06 123 ARG A N 1
ATOM 1013 C CA . ARG A 1 123 ? 5.256 3.448 6.534 1.00 87.06 123 ARG A CA 1
ATOM 1014 C C . ARG A 1 123 ? 6.586 2.774 6.891 1.00 87.06 123 ARG A C 1
ATOM 1016 O O . ARG A 1 123 ? 7.095 2.979 7.988 1.00 87.06 123 ARG A O 1
ATOM 1023 N N . MET A 1 124 ? 7.136 1.934 6.008 1.00 82.44 124 MET A N 1
ATOM 1024 C CA . MET A 1 124 ? 8.457 1.322 6.229 1.00 82.44 124 MET A CA 1
ATOM 1025 C C . MET A 1 124 ? 9.556 2.382 6.324 1.00 82.44 124 MET A C 1
ATOM 1027 O O . MET A 1 124 ? 10.375 2.299 7.236 1.00 82.44 124 MET A O 1
ATOM 1031 N N . LEU A 1 125 ? 9.513 3.390 5.448 1.00 84.81 125 LEU A N 1
ATOM 1032 C CA . LEU A 1 125 ? 10.451 4.513 5.451 1.00 84.81 125 LEU A CA 1
ATOM 1033 C C . LEU A 1 125 ? 10.306 5.375 6.711 1.00 84.81 125 LEU A C 1
ATOM 1035 O O . LEU A 1 125 ? 11.292 5.630 7.391 1.00 84.81 125 LEU A O 1
ATOM 1039 N N . ALA A 1 126 ? 9.078 5.750 7.074 1.00 78.75 126 ALA A N 1
ATOM 1040 C CA . ALA A 1 126 ? 8.806 6.626 8.215 1.00 78.75 126 ALA A CA 1
ATOM 1041 C C . ALA A 1 126 ? 9.242 6.034 9.564 1.00 78.75 126 ALA A C 1
ATOM 1043 O O . ALA A 1 126 ? 9.573 6.773 10.486 1.00 78.75 126 ALA A O 1
ATOM 1044 N N . TYR A 1 127 ? 9.217 4.707 9.708 1.00 76.19 127 TYR A N 1
ATOM 1045 C CA . TYR A 1 127 ? 9.581 4.041 10.962 1.00 76.19 127 TYR A CA 1
ATOM 1046 C C . TYR A 1 127 ? 11.018 3.516 10.987 1.00 76.19 127 TYR A C 1
ATOM 1048 O O . TYR A 1 127 ? 11.386 2.867 11.963 1.00 76.19 127 TYR A O 1
ATOM 1056 N N . GLY A 1 128 ? 11.810 3.749 9.935 1.00 66.38 128 GLY A N 1
ATOM 1057 C CA . GLY A 1 128 ? 13.181 3.239 9.856 1.00 66.38 128 GLY A CA 1
ATOM 1058 C C . GLY A 1 128 ? 13.252 1.709 9.886 1.00 66.38 128 GLY A C 1
ATOM 1059 O O . GLY A 1 128 ? 14.181 1.140 10.452 1.00 66.38 128 GLY A O 1
ATOM 1060 N N . ALA A 1 129 ? 12.250 1.021 9.329 1.00 58.38 129 ALA A N 1
ATOM 1061 C CA . ALA A 1 129 ? 12.244 -0.437 9.308 1.00 58.38 129 ALA A CA 1
ATOM 1062 C C . ALA A 1 129 ? 13.229 -0.939 8.244 1.00 58.38 129 ALA A C 1
ATOM 1064 O O . ALA A 1 129 ? 12.971 -0.788 7.047 1.00 58.38 129 ALA A O 1
ATOM 1065 N N . SER A 1 130 ? 14.325 -1.574 8.672 1.00 53.09 130 SER A N 1
ATOM 1066 C CA . SER A 1 130 ? 15.153 -2.370 7.771 1.00 53.09 130 SER A CA 1
ATOM 1067 C C . SER A 1 130 ? 14.285 -3.455 7.122 1.00 53.09 130 SER A C 1
ATOM 1069 O O . SER A 1 130 ? 13.399 -4.044 7.749 1.00 53.09 130 SER A O 1
ATOM 1071 N N . SER A 1 131 ? 14.494 -3.713 5.836 1.00 50.88 131 SER A N 1
ATOM 1072 C CA . SER A 1 131 ? 13.708 -4.670 5.048 1.00 50.88 131 SER A CA 1
ATOM 1073 C C . SER A 1 131 ? 13.795 -6.128 5.536 1.00 50.88 131 SER A C 1
ATOM 1075 O O . SER A 1 131 ? 13.112 -6.972 4.965 1.00 50.88 131 SER A O 1
ATOM 1077 N N . TYR A 1 132 ? 14.579 -6.429 6.582 1.00 47.25 132 TYR A N 1
ATOM 1078 C CA . TYR A 1 132 ? 14.950 -7.787 6.999 1.00 47.25 132 TYR A CA 1
ATOM 1079 C C . TYR A 1 132 ? 14.206 -8.357 8.223 1.00 47.25 132 TYR A C 1
ATOM 1081 O O . TYR A 1 132 ? 14.594 -9.402 8.723 1.00 47.25 132 TYR A O 1
ATOM 1089 N N . TYR A 1 133 ? 13.117 -7.745 8.701 1.00 47.56 133 TYR A N 1
ATOM 1090 C CA . TYR A 1 133 ? 12.319 -8.301 9.817 1.00 47.56 133 TYR A CA 1
ATOM 1091 C C . TYR A 1 133 ? 10.928 -8.789 9.374 1.00 47.56 133 TYR A C 1
ATOM 1093 O O . TYR A 1 133 ? 9.897 -8.436 9.960 1.00 47.56 133 TYR A O 1
ATOM 1101 N N . VAL A 1 134 ? 10.878 -9.538 8.270 1.00 57.75 134 VAL A N 1
ATOM 1102 C CA . VAL A 1 134 ? 9.668 -10.228 7.799 1.00 57.75 134 VAL A CA 1
ATOM 1103 C C . VAL A 1 134 ? 10.033 -11.669 7.453 1.00 57.75 134 VAL A C 1
ATOM 1105 O O . VAL A 1 134 ? 10.305 -11.949 6.295 1.00 57.75 134 VAL A O 1
ATOM 1108 N N . ASP A 1 135 ? 10.138 -12.517 8.478 1.00 45.84 135 ASP A N 1
ATOM 1109 C CA . ASP A 1 135 ? 9.550 -13.868 8.584 1.00 45.84 135 ASP A CA 1
ATOM 1110 C C . ASP A 1 135 ? 10.306 -14.698 9.648 1.00 45.84 135 ASP A C 1
ATOM 1112 O O . ASP A 1 135 ? 11.443 -15.102 9.436 1.00 45.84 135 ASP A O 1
ATOM 1116 N N . ASP A 1 136 ? 9.631 -14.898 10.787 1.00 39.25 136 ASP A N 1
ATOM 1117 C CA . ASP A 1 136 ? 9.574 -16.129 11.596 1.00 39.25 136 ASP A CA 1
ATOM 1118 C C . ASP A 1 136 ? 8.074 -16.404 11.842 1.00 39.25 136 ASP A C 1
ATOM 1120 O O . ASP A 1 136 ? 7.315 -15.415 12.059 1.00 39.25 136 ASP A O 1
#

Sequence (136 aa):
MLECLNSSKKKKMMLMIILLGMSIVEGERLDIKNCGPRRGGFVPGHAVIDRDRAEGHNRIYRYYFVETPKYSLKKFRRRFRMRRPLFFRIQSAVENYEPYFVQRMDCSGRMGLSSIQKITTLRMLAYGASSYYVDD

Nearest PDB structures (foldseek):
  3tqn-assembly2_B  TM=2.297E-01  e=1.805E+00  Coxiella burnetii

pLDDT: mean 78.31, std 18.21, range [39.25, 97.25]

Organism: NCBI:txid43782

Secondary structure (DSSP, 8-state):
------HHHHHHHHHHHHHHHHHHHHTT---------------TT-------HHHHHHHHHHHHTSSS-SS-HHHHHHHHSS-HHHHHHHHHHHHHH-GGGS--B-TTS-B---HHHHHHHHHHHHTT--TT----

Solvent-accessible surface area (backbone atoms only — not comparable to full-atom values): 8648 Å² total; per-resi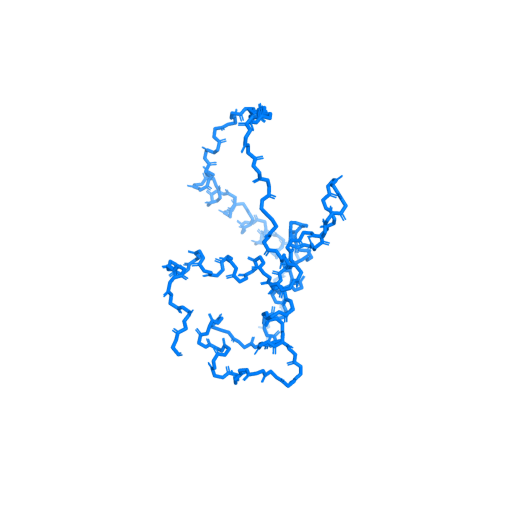due (Å²): 143,86,82,83,77,50,72,68,56,50,49,50,52,53,50,49,51,50,55,54,48,50,61,60,54,63,78,68,61,75,80,70,71,83,72,70,87,77,76,77,66,91,57,90,88,71,75,86,76,85,78,52,61,67,58,56,47,53,52,54,36,48,34,63,68,41,96,82,34,77,45,55,72,66,56,45,28,69,74,71,72,47,57,70,72,57,49,55,52,49,51,53,53,44,40,74,75,38,69,84,37,46,63,46,66,46,101,86,71,45,73,48,64,44,42,68,55,54,53,53,50,50,52,36,62,77,69,69,54,67,91,83,84,80,87,133

InterPro domains:
  IPR059462 Domain of unknown function DUF8418 [PF28509] (56-95)

Radius of gyration: 21.29 Å; Cα contacts (8 Å, |Δi|>4): 65; chains: 1; bounding box: 48×53×46 Å

Mean predicted aligned error: 15.15 Å

Foldseek 3Di:
DDDDPDPVNVVVVVVVVVVVVVVVVVVPPPCPPCPDDPPPPPDPPDDDDDPPLVVVVVVVCQQAPDPDHVDDQVVVCVLQVDGNVVVVVVLVVCVVPPVVQPWDQDPVRDIDHHNVVVVSVVSCVVVVPDPPPPDD